Protein AF-A0A432EI14-F1 (afdb_monomer)

Radius of gyration: 18.07 Å; Cα contacts (8 Å, |Δi|>4): 41; chains: 1; bounding box: 41×24×43 Å

Sequence (92 aa):
SPGQLVDWEPDFRDERLQTLYPRFRARNWPELLDEDERQRWRSFCEARLRDGEFGCDFTLADFQAELESVLQRSLTGEQVALMKQLTQWVSA

Structure (mmCIF, N/CA/C/O backbone):
data_AF-A0A432EI14-F1
#
_entry.id   AF-A0A432EI14-F1
#
loop_
_atom_site.group_PDB
_atom_site.id
_atom_site.type_symbol
_atom_site.label_atom_id
_atom_site.label_alt_id
_atom_site.label_comp_id
_atom_site.label_asym_id
_atom_site.label_entity_id
_atom_site.label_seq_id
_atom_site.pdbx_PDB_ins_code
_atom_site.Cartn_x
_atom_site.Cartn_y
_atom_site.Cartn_z
_atom_site.occupancy
_atom_site.B_iso_or_equiv
_atom_site.auth_seq_id
_atom_site.auth_comp_id
_atom_site.auth_asym_id
_atom_site.auth_atom_id
_atom_site.pdbx_PDB_model_num
ATOM 1 N N . SER A 1 1 ? 23.211 7.397 -4.665 1.00 79.25 1 SER A N 1
ATOM 2 C CA . SER A 1 1 ? 22.108 8.200 -4.097 1.00 79.25 1 SER A CA 1
ATOM 3 C C . SER A 1 1 ? 20.811 7.827 -4.805 1.00 79.25 1 SER A C 1
ATOM 5 O O . SER A 1 1 ? 20.898 7.240 -5.879 1.00 79.25 1 SER A O 1
ATOM 7 N N . PRO A 1 2 ? 19.627 8.146 -4.250 1.00 81.50 2 PRO A N 1
ATOM 8 C CA . PRO A 1 2 ? 18.347 7.838 -4.896 1.00 81.50 2 PRO A CA 1
ATOM 9 C C . PRO A 1 2 ? 18.242 8.373 -6.328 1.00 81.50 2 PRO A C 1
ATOM 11 O O . PRO A 1 2 ? 17.797 7.654 -7.211 1.00 81.50 2 PRO A O 1
ATOM 14 N N . GLY A 1 3 ? 18.766 9.576 -6.590 1.00 82.12 3 GLY A N 1
ATOM 15 C CA . GLY A 1 3 ? 18.769 10.165 -7.935 1.00 82.12 3 GLY A CA 1
ATOM 16 C C . GLY A 1 3 ? 19.528 9.353 -8.992 1.00 82.12 3 GLY A C 1
ATOM 17 O O . GLY A 1 3 ? 19.161 9.399 -10.155 1.00 82.12 3 GLY A O 1
ATOM 18 N N . GLN A 1 4 ? 20.523 8.541 -8.610 1.00 85.62 4 GLN A N 1
ATOM 19 C CA . GLN A 1 4 ? 21.223 7.662 -9.560 1.00 85.62 4 GLN A CA 1
ATOM 20 C C . GLN A 1 4 ? 20.361 6.480 -10.025 1.00 85.62 4 GLN A C 1
ATOM 22 O O . GLN A 1 4 ? 20.732 5.812 -10.979 1.00 85.62 4 GLN A O 1
ATOM 27 N N . LEU A 1 5 ? 19.239 6.199 -9.352 1.00 84.50 5 LEU A N 1
ATOM 28 C CA . LEU A 1 5 ? 18.319 5.122 -9.722 1.00 84.50 5 LEU A CA 1
ATOM 29 C C . LEU A 1 5 ? 17.399 5.501 -10.888 1.00 84.50 5 LEU A C 1
ATOM 31 O O . LEU A 1 5 ? 16.736 4.620 -11.417 1.00 84.50 5 LEU A O 1
ATOM 35 N N . VAL A 1 6 ? 17.323 6.784 -11.253 1.00 82.19 6 VAL A N 1
ATOM 36 C CA . VAL A 1 6 ? 16.506 7.241 -12.389 1.00 82.19 6 VAL A CA 1
ATOM 37 C C . VAL A 1 6 ? 17.124 6.766 -13.703 1.00 82.19 6 VAL A C 1
ATOM 39 O O . VAL A 1 6 ? 16.435 6.170 -14.518 1.00 82.19 6 VAL A O 1
ATOM 42 N N . ASP A 1 7 ? 18.437 6.948 -13.854 1.00 83.06 7 ASP A N 1
ATOM 43 C CA . ASP A 1 7 ? 19.170 6.625 -15.086 1.00 83.06 7 ASP A CA 1
ATOM 44 C C . ASP A 1 7 ? 19.802 5.222 -15.062 1.00 83.06 7 ASP A C 1
ATOM 46 O O . ASP A 1 7 ? 20.564 4.849 -15.956 1.00 83.06 7 ASP A O 1
ATOM 50 N N . TRP A 1 8 ? 19.562 4.448 -14.000 1.00 87.50 8 TRP A N 1
ATOM 51 C CA . TRP A 1 8 ? 20.153 3.125 -13.850 1.00 87.50 8 TRP A CA 1
ATOM 52 C C . TRP A 1 8 ? 19.233 2.050 -14.420 1.00 87.50 8 TRP A C 1
ATOM 54 O O . TRP A 1 8 ? 18.197 1.727 -13.841 1.00 87.50 8 TRP A O 1
ATOM 64 N N . GLU A 1 9 ? 19.668 1.447 -15.525 1.00 85.06 9 GLU A N 1
ATOM 65 C CA . GLU A 1 9 ? 18.993 0.333 -16.194 1.00 85.06 9 GLU A CA 1
ATOM 66 C C . GLU A 1 9 ? 19.758 -0.980 -15.942 1.00 85.06 9 GLU A C 1
ATOM 68 O O . GLU A 1 9 ? 20.664 -1.343 -16.698 1.00 85.06 9 GLU A O 1
ATOM 73 N N . PRO A 1 10 ? 19.473 -1.692 -14.837 1.00 86.88 10 PRO A N 1
ATOM 74 C CA . PRO A 1 10 ? 20.161 -2.935 -14.517 1.00 86.88 10 PRO A CA 1
ATOM 75 C C . PRO A 1 10 ? 19.743 -4.094 -15.429 1.00 86.88 10 PRO A C 1
ATOM 77 O O . PRO A 1 10 ? 18.569 -4.455 -15.498 1.00 86.88 10 PRO A O 1
ATOM 80 N N . ASP A 1 11 ? 20.731 -4.772 -16.016 1.00 92.12 11 ASP A N 1
ATOM 81 C CA . ASP A 1 11 ? 20.543 -6.058 -16.697 1.00 92.12 11 ASP A CA 1
ATOM 82 C C . ASP A 1 11 ? 20.549 -7.214 -15.679 1.00 92.12 11 ASP A C 1
ATOM 84 O O . ASP A 1 11 ? 21.548 -7.910 -15.453 1.00 92.12 11 ASP A O 1
ATOM 88 N N . PHE A 1 12 ? 19.439 -7.357 -14.951 1.00 93.81 12 PHE A N 1
ATOM 89 C CA . PHE A 1 12 ? 19.296 -8.427 -13.969 1.00 93.81 12 PHE A CA 1
ATOM 90 C C . PHE A 1 12 ? 19.191 -9.793 -14.652 1.00 93.81 12 PHE A C 1
ATOM 92 O O . PHE A 1 12 ? 18.237 -10.064 -15.378 1.00 93.81 12 PHE A O 1
ATOM 99 N N . ARG A 1 13 ? 20.110 -10.702 -14.296 1.00 94.56 13 ARG A N 1
ATOM 100 C CA . ARG A 1 13 ? 20.046 -12.122 -14.691 1.00 94.56 13 ARG A CA 1
ATOM 101 C C . ARG A 1 13 ? 18.847 -12.867 -14.095 1.00 94.56 13 ARG A C 1
ATOM 103 O O . ARG A 1 13 ? 18.407 -13.855 -14.665 1.00 94.56 13 ARG A O 1
ATOM 110 N N . ASP A 1 14 ? 18.372 -12.444 -12.923 1.00 95.88 14 ASP A N 1
ATOM 111 C CA . ASP A 1 14 ? 17.175 -12.997 -12.285 1.00 95.88 14 ASP A CA 1
ATOM 112 C C . ASP A 1 14 ? 15.958 -12.163 -12.694 1.00 95.88 14 ASP A C 1
ATOM 114 O O . ASP A 1 14 ? 15.818 -11.007 -12.285 1.00 95.88 14 ASP A O 1
ATOM 118 N N . GLU A 1 15 ? 15.069 -12.761 -13.482 1.00 92.38 15 GLU A N 1
ATOM 119 C CA . GLU A 1 15 ? 13.878 -12.110 -14.042 1.00 92.38 15 GLU A CA 1
ATOM 120 C C . GLU A 1 15 ? 12.960 -11.514 -12.963 1.00 92.38 15 GLU A C 1
ATOM 122 O O . GLU A 1 15 ? 12.292 -10.501 -13.183 1.00 92.38 15 GLU A O 1
ATOM 127 N N . ARG A 1 16 ? 12.966 -12.070 -11.743 1.00 93.56 16 ARG A N 1
ATOM 128 C CA . ARG A 1 16 ? 12.154 -11.539 -10.637 1.00 93.56 16 ARG A CA 1
ATOM 129 C C . ARG A 1 16 ? 12.571 -10.118 -10.274 1.00 93.56 16 ARG A C 1
ATOM 131 O O . ARG A 1 16 ? 11.724 -9.307 -9.899 1.00 93.56 16 ARG A O 1
ATOM 138 N N . LEU A 1 17 ? 13.860 -9.800 -10.392 1.00 94.31 17 LEU A N 1
ATOM 139 C CA . LEU A 1 17 ? 14.388 -8.479 -10.056 1.00 94.31 17 LEU A CA 1
ATOM 140 C C . LEU A 1 17 ? 13.940 -7.407 -11.054 1.00 94.31 17 LEU A C 1
ATOM 142 O O . LEU A 1 17 ? 13.720 -6.273 -10.637 1.00 94.31 17 LEU A O 1
ATOM 146 N N . GLN A 1 18 ? 13.690 -7.770 -12.315 1.00 91.12 18 GLN A N 1
ATOM 147 C CA . GLN A 1 18 ? 13.114 -6.858 -13.313 1.00 91.12 18 GLN A CA 1
ATOM 148 C C . GLN A 1 18 ? 11.709 -6.393 -12.898 1.00 91.12 18 GLN A C 1
ATOM 150 O O . GLN A 1 18 ? 11.341 -5.240 -13.098 1.00 91.12 18 GLN A O 1
ATOM 155 N N . THR A 1 19 ? 10.942 -7.264 -12.232 1.00 91.06 19 THR A N 1
ATOM 156 C CA . THR A 1 19 ? 9.622 -6.917 -11.679 1.00 91.06 19 THR A CA 1
ATOM 157 C C . THR A 1 19 ? 9.714 -6.218 -10.317 1.00 91.06 19 THR A C 1
ATOM 159 O O . THR A 1 19 ? 8.912 -5.335 -10.005 1.00 91.06 19 THR A O 1
ATOM 162 N N . LEU A 1 20 ? 10.661 -6.615 -9.461 1.00 93.75 20 LEU A N 1
ATOM 163 C CA . LEU A 1 20 ? 10.784 -6.077 -8.102 1.00 93.75 20 LEU A CA 1
ATOM 164 C C . LEU A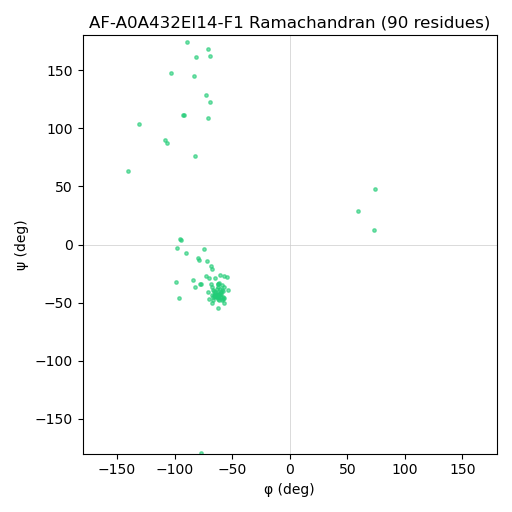 1 20 ? 11.411 -4.684 -8.059 1.00 93.75 20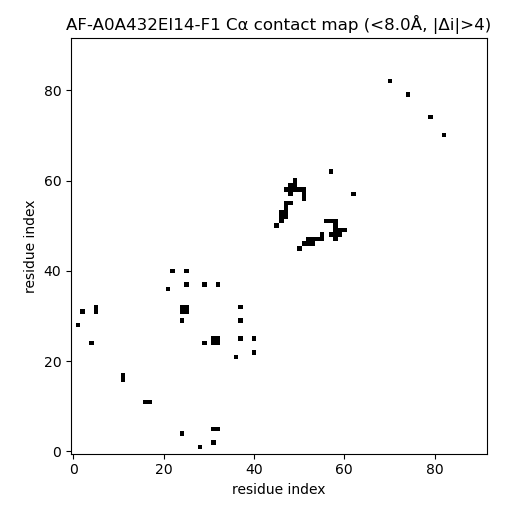 LEU A C 1
ATOM 166 O O . LEU A 1 20 ? 11.023 -3.884 -7.209 1.00 93.75 20 LEU A O 1
ATOM 170 N N . TYR A 1 21 ? 12.345 -4.374 -8.956 1.00 94.31 21 TYR A N 1
ATOM 171 C CA . TYR A 1 21 ? 13.068 -3.106 -8.941 1.00 94.31 21 TYR A CA 1
ATOM 172 C C . TYR A 1 21 ? 12.165 -1.872 -9.145 1.00 94.31 21 TYR A C 1
ATOM 174 O O . TYR A 1 21 ? 12.230 -0.964 -8.310 1.00 94.31 21 TYR A O 1
ATOM 182 N N . PRO A 1 22 ? 11.238 -1.844 -10.125 1.00 93.06 22 PRO A N 1
ATOM 183 C CA . PRO A 1 22 ? 10.285 -0.740 -10.254 1.00 93.06 22 PRO A CA 1
ATOM 184 C C . PRO A 1 22 ? 9.417 -0.570 -9.001 1.00 93.06 22 PRO A C 1
ATOM 186 O O . PRO A 1 22 ? 9.187 0.543 -8.536 1.00 93.06 22 PRO A O 1
ATOM 189 N N . ARG A 1 23 ? 8.989 -1.683 -8.385 1.00 95.12 23 ARG A N 1
ATOM 190 C CA . ARG A 1 23 ? 8.190 -1.670 -7.145 1.00 95.12 23 ARG A CA 1
ATOM 191 C C . ARG A 1 23 ? 8.994 -1.169 -5.946 1.00 95.12 23 ARG A C 1
ATOM 193 O O . ARG A 1 23 ? 8.435 -0.555 -5.041 1.00 95.12 23 ARG A O 1
ATOM 200 N N . PHE A 1 24 ? 10.289 -1.467 -5.907 1.00 94.62 24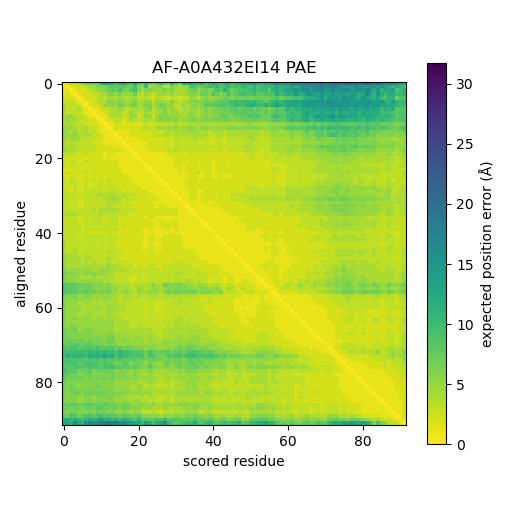 PHE A N 1
ATOM 201 C CA . PHE A 1 24 ? 11.202 -0.966 -4.888 1.00 94.62 24 PHE A CA 1
ATOM 202 C C . PHE A 1 24 ? 11.374 0.550 -5.018 1.00 94.62 24 PHE A C 1
ATOM 204 O O . PHE A 1 24 ? 11.193 1.252 -4.024 1.00 94.62 24 PHE A O 1
ATOM 211 N N . ARG A 1 25 ? 11.618 1.063 -6.231 1.00 95.12 25 ARG A N 1
ATOM 212 C CA . ARG A 1 25 ? 11.668 2.511 -6.492 1.00 95.12 25 ARG A CA 1
ATOM 213 C C . ARG A 1 25 ? 10.366 3.197 -6.087 1.00 95.12 25 ARG A C 1
ATOM 215 O O . ARG A 1 25 ? 10.403 4.122 -5.286 1.00 95.12 25 ARG A O 1
ATOM 222 N N . ALA A 1 26 ? 9.226 2.677 -6.539 1.00 96.06 26 ALA A N 1
ATOM 223 C CA . ALA A 1 26 ? 7.912 3.255 -6.267 1.00 96.06 26 ALA A CA 1
ATOM 224 C C . ALA A 1 26 ? 7.560 3.365 -4.777 1.00 96.06 26 ALA A C 1
ATOM 226 O O . ALA A 1 26 ? 6.913 4.324 -4.365 1.00 96.06 26 ALA A O 1
ATOM 227 N N . ARG A 1 27 ? 7.993 2.397 -3.959 1.00 95.62 27 ARG A N 1
ATOM 228 C CA . ARG A 1 27 ? 7.751 2.415 -2.508 1.00 95.62 27 ARG A CA 1
ATOM 229 C C . ARG A 1 27 ? 8.672 3.355 -1.741 1.00 95.62 27 ARG A C 1
ATOM 231 O O . ARG A 1 27 ? 8.252 3.879 -0.717 1.00 95.62 27 ARG A O 1
ATOM 238 N N . ASN A 1 28 ? 9.922 3.502 -2.178 1.00 95.19 28 ASN A N 1
ATOM 239 C CA . ASN A 1 28 ? 10.947 4.207 -1.404 1.00 95.19 28 ASN A CA 1
ATOM 240 C C . ASN A 1 28 ? 11.158 5.652 -1.867 1.00 95.19 28 ASN A C 1
ATOM 242 O O . ASN A 1 28 ? 11.466 6.498 -1.034 1.00 95.19 28 ASN A O 1
ATOM 246 N N . TRP A 1 29 ? 10.988 5.924 -3.164 1.00 95.50 29 TRP A N 1
ATOM 247 C CA . TRP A 1 29 ? 11.210 7.237 -3.779 1.00 95.50 29 TRP A CA 1
ATOM 248 C C . TRP A 1 29 ? 10.135 7.544 -4.833 1.00 95.50 29 TRP A C 1
ATOM 250 O O . TRP A 1 29 ? 10.449 7.636 -6.025 1.00 95.50 29 TRP A O 1
ATOM 260 N N . PRO A 1 30 ? 8.852 7.656 -4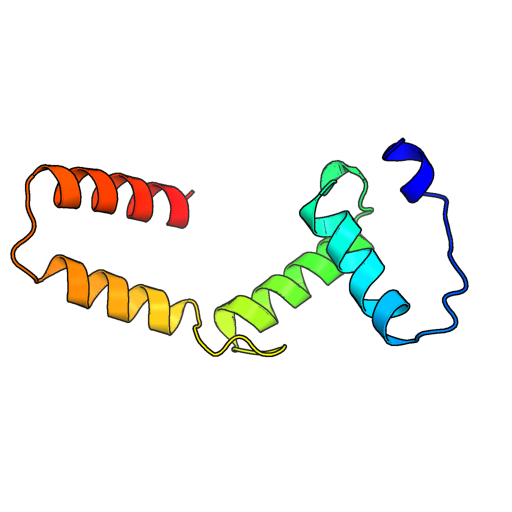.432 1.00 94.69 30 PRO A N 1
ATOM 261 C CA . PRO A 1 30 ? 7.741 7.941 -5.341 1.00 94.69 30 PRO A CA 1
ATOM 262 C C . PRO A 1 30 ? 7.933 9.214 -6.185 1.00 94.69 30 PRO A C 1
ATOM 264 O O . PRO A 1 30 ? 7.424 9.310 -7.300 1.00 94.69 30 PRO A O 1
ATOM 267 N N . GLU A 1 31 ? 8.687 10.181 -5.665 1.00 93.94 31 GLU A N 1
ATOM 268 C CA . GLU A 1 31 ? 9.040 11.445 -6.309 1.00 93.94 31 GLU A CA 1
ATOM 269 C C . GLU A 1 31 ? 9.976 11.296 -7.515 1.00 93.94 31 GLU A C 1
ATOM 271 O O . GLU A 1 31 ? 10.062 12.208 -8.333 1.00 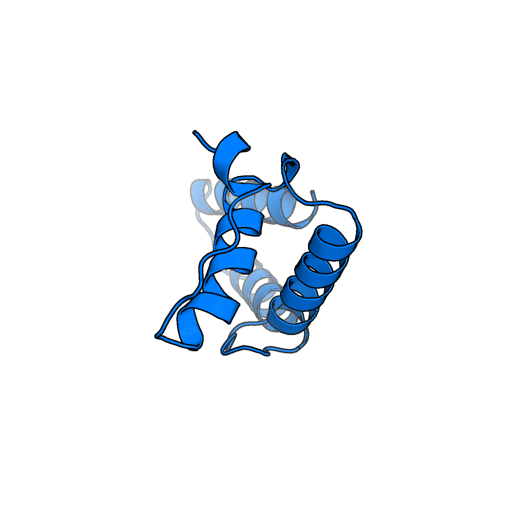93.94 31 GLU A O 1
ATOM 276 N N . LEU A 1 32 ? 10.665 10.158 -7.635 1.00 92.81 32 LEU A N 1
ATOM 277 C CA . LEU A 1 32 ? 11.602 9.867 -8.723 1.00 92.81 32 LEU A CA 1
ATOM 278 C C . LEU A 1 32 ? 10.971 9.071 -9.870 1.00 92.81 32 LEU A C 1
ATOM 280 O O . LEU A 1 32 ? 11.692 8.632 -10.766 1.00 92.81 32 LEU A O 1
ATOM 284 N N . LEU A 1 33 ? 9.663 8.814 -9.817 1.00 94.12 33 LEU A N 1
ATOM 285 C CA . LEU A 1 33 ? 8.952 8.148 -10.902 1.00 94.12 33 LEU A CA 1
ATOM 286 C C . LEU A 1 33 ? 8.578 9.174 -11.968 1.00 94.12 33 LEU A C 1
ATOM 288 O O . LEU A 1 33 ? 8.218 10.304 -11.637 1.00 94.12 33 LEU A O 1
ATOM 292 N N . ASP A 1 34 ? 8.603 8.785 -13.235 1.00 94.62 34 ASP A N 1
ATOM 293 C CA . ASP A 1 34 ? 7.910 9.537 -14.283 1.00 94.62 34 ASP A CA 1
ATOM 294 C C . ASP A 1 34 ? 6.385 9.276 -14.252 1.00 94.62 34 ASP A C 1
ATOM 296 O O . ASP A 1 34 ? 5.868 8.576 -13.374 1.00 94.62 34 ASP A O 1
ATOM 300 N N . GLU A 1 35 ? 5.621 9.886 -15.165 1.00 96.06 35 GLU A N 1
ATOM 301 C CA . GLU A 1 35 ? 4.158 9.722 -15.170 1.00 96.06 35 GLU A CA 1
ATOM 302 C C . GLU A 1 35 ? 3.716 8.301 -15.534 1.00 96.06 35 GLU A C 1
ATOM 304 O O . GLU A 1 35 ? 2.779 7.777 -14.929 1.00 96.06 35 GLU A O 1
ATOM 309 N N . ASP A 1 36 ? 4.418 7.645 -16.454 1.00 95.75 36 ASP A N 1
ATOM 310 C CA . ASP A 1 36 ? 4.079 6.294 -16.884 1.00 95.75 36 ASP A CA 1
ATOM 311 C C . ASP A 1 36 ? 4.395 5.279 -15.780 1.00 95.75 36 ASP A C 1
ATOM 313 O O . ASP A 1 36 ? 3.613 4.365 -15.505 1.00 95.75 36 ASP A O 1
ATOM 317 N N . GLU A 1 37 ? 5.529 5.445 -15.099 1.00 95.25 37 GLU A N 1
ATOM 318 C CA . GLU A 1 37 ? 5.909 4.672 -13.924 1.00 95.25 37 GLU A CA 1
ATOM 319 C C . GLU A 1 37 ? 4.892 4.869 -12.797 1.00 95.25 37 GLU A C 1
ATOM 321 O O . GLU A 1 37 ? 4.450 3.881 -12.200 1.00 95.25 37 GLU A O 1
ATOM 326 N N . ARG A 1 38 ? 4.465 6.115 -12.533 1.00 96.62 38 ARG A N 1
ATOM 327 C CA . ARG A 1 38 ? 3.407 6.405 -11.553 1.00 96.62 38 ARG A CA 1
ATOM 328 C C . ARG A 1 38 ? 2.104 5.708 -11.917 1.00 96.62 38 ARG A C 1
ATOM 330 O O . ARG A 1 38 ? 1.486 5.100 -11.043 1.00 96.62 38 ARG A O 1
ATOM 337 N N . GLN A 1 39 ? 1.688 5.756 -13.180 1.00 97.56 39 GLN A N 1
ATOM 338 C CA . GLN A 1 39 ? 0.445 5.129 -13.620 1.00 97.56 39 GLN A CA 1
ATOM 339 C C . GLN A 1 39 ? 0.505 3.600 -13.510 1.00 97.56 39 GLN A C 1
ATOM 341 O O . GLN A 1 39 ? -0.433 2.976 -13.001 1.00 97.56 39 GLN A O 1
ATOM 346 N N . ARG A 1 40 ? 1.625 2.985 -13.913 1.00 96.50 40 ARG A N 1
ATOM 347 C CA . ARG A 1 40 ? 1.866 1.543 -13.728 1.00 96.50 40 ARG A CA 1
ATOM 348 C C . ARG A 1 40 ? 1.836 1.158 -12.251 1.00 96.50 40 ARG A C 1
ATOM 350 O O . ARG A 1 40 ? 1.230 0.150 -11.894 1.00 96.50 40 ARG A O 1
ATOM 357 N N . TRP A 1 41 ? 2.449 1.967 -11.387 1.00 97.25 41 TRP A N 1
ATOM 358 C CA . TRP A 1 41 ? 2.449 1.732 -9.946 1.00 97.25 41 TRP A CA 1
ATOM 359 C C . TRP A 1 41 ? 1.051 1.836 -9.332 1.00 97.25 41 TRP A C 1
ATOM 361 O O . TRP A 1 41 ? 0.660 0.941 -8.586 1.00 97.25 41 TRP A O 1
ATOM 371 N N . ARG A 1 42 ? 0.269 2.868 -9.683 1.00 97.19 42 ARG A N 1
ATOM 372 C CA . ARG A 1 42 ? -1.131 3.005 -9.239 1.00 97.19 42 ARG A CA 1
ATOM 373 C C . ARG A 1 42 ? -1.967 1.797 -9.652 1.00 97.19 42 ARG A C 1
ATOM 375 O O . ARG A 1 42 ? -2.629 1.215 -8.803 1.00 97.19 42 ARG A O 1
ATOM 382 N N . SER A 1 43 ? -1.849 1.376 -10.910 1.00 97.62 43 SER A N 1
ATOM 383 C CA . SER A 1 43 ? -2.575 0.212 -11.440 1.00 97.62 43 SER A CA 1
ATOM 384 C C . SER A 1 43 ? -2.201 -1.073 -10.686 1.00 97.62 43 SER A C 1
ATOM 386 O O . SER A 1 43 ? -3.071 -1.851 -10.309 1.00 97.62 43 SER A O 1
ATOM 388 N N . PHE A 1 44 ? -0.910 -1.274 -10.387 1.00 97.12 44 PHE A N 1
ATOM 389 C CA . PHE A 1 44 ? -0.455 -2.391 -9.551 1.00 97.12 44 PHE A CA 1
ATOM 390 C C . PHE A 1 44 ? -1.026 -2.327 -8.126 1.00 97.12 44 PHE A C 1
ATOM 392 O O . PHE A 1 44 ? -1.445 -3.351 -7.588 1.00 97.12 44 PHE A O 1
ATOM 399 N N . CYS A 1 45 ? -1.027 -1.147 -7.499 1.00 96.50 45 CYS A N 1
ATOM 400 C CA . CYS A 1 45 ? -1.593 -0.958 -6.165 1.00 96.50 45 CYS A CA 1
ATOM 401 C C . CYS A 1 45 ? -3.096 -1.244 -6.140 1.00 96.50 45 CYS A C 1
ATOM 403 O O . CYS A 1 45 ? -3.555 -1.902 -5.212 1.00 96.50 45 CYS A O 1
ATOM 405 N N . GLU A 1 46 ? -3.843 -0.789 -7.146 1.00 96.44 46 GLU A N 1
ATOM 406 C CA . GLU A 1 46 ? -5.278 -1.051 -7.276 1.00 96.44 46 GLU A CA 1
ATOM 407 C C . GLU A 1 46 ? -5.559 -2.545 -7.420 1.00 96.44 46 GLU A C 1
ATOM 409 O O . GLU A 1 46 ? -6.262 -3.093 -6.575 1.00 96.44 46 GLU A O 1
ATOM 414 N N . ALA A 1 47 ? -4.931 -3.217 -8.388 1.00 97.38 47 ALA A N 1
ATOM 415 C CA . ALA A 1 47 ? -5.100 -4.655 -8.597 1.00 97.38 47 ALA A CA 1
ATOM 416 C C . ALA A 1 47 ? -4.732 -5.470 -7.345 1.00 97.38 47 ALA A C 1
ATOM 418 O O . ALA A 1 47 ? -5.423 -6.411 -6.957 1.00 97.38 47 ALA A O 1
ATOM 419 N N . ARG A 1 48 ? -3.662 -5.075 -6.643 1.00 96.56 48 ARG A N 1
ATOM 420 C CA . ARG A 1 48 ? -3.258 -5.737 -5.400 1.00 96.56 48 ARG A CA 1
ATOM 421 C C . ARG A 1 48 ? -4.269 -5.516 -4.272 1.00 96.56 48 ARG A C 1
ATOM 423 O O . ARG A 1 48 ? -4.637 -6.466 -3.597 1.00 96.56 48 ARG A O 1
ATOM 430 N N . LEU A 1 49 ? -4.660 -4.269 -4.013 1.00 95.50 49 LEU A N 1
ATOM 431 C CA . LEU A 1 49 ? -5.441 -3.914 -2.823 1.00 95.50 49 LEU A CA 1
ATOM 432 C C . LEU A 1 49 ? -6.944 -4.138 -3.002 1.00 95.50 49 LEU A C 1
ATOM 434 O O . LEU A 1 49 ? -7.625 -4.413 -2.020 1.00 95.50 49 LEU A O 1
ATOM 438 N N . ARG A 1 50 ? -7.480 -3.999 -4.216 1.00 95.31 50 ARG A N 1
ATOM 439 C CA . ARG A 1 50 ? -8.914 -4.165 -4.500 1.00 95.31 50 ARG A CA 1
ATOM 440 C C . ARG A 1 50 ? -9.239 -5.561 -5.000 1.00 95.31 50 ARG A C 1
ATOM 442 O O . ARG A 1 50 ? -10.176 -6.163 -4.492 1.00 95.31 50 ARG A O 1
ATOM 449 N N . ASP A 1 51 ? -8.441 -6.068 -5.932 1.00 96.44 51 ASP A N 1
ATOM 450 C CA . ASP A 1 51 ? -8.763 -7.304 -6.653 1.00 96.44 51 ASP A CA 1
ATOM 451 C C . ASP A 1 51 ? -8.055 -8.538 -6.063 1.00 96.44 51 ASP A C 1
ATOM 453 O O . ASP A 1 51 ? -8.271 -9.661 -6.512 1.00 96.44 51 ASP A O 1
ATOM 457 N N . GLY A 1 52 ? -7.214 -8.347 -5.038 1.00 96.31 52 GLY A N 1
ATOM 458 C CA . GLY A 1 52 ? -6.486 -9.429 -4.365 1.00 96.31 52 GLY A CA 1
ATOM 459 C C . GLY A 1 52 ? -5.335 -10.013 -5.191 1.00 96.31 52 GLY A C 1
ATOM 460 O O . GLY A 1 52 ? -4.769 -11.058 -4.857 1.00 96.31 52 GLY A O 1
ATOM 461 N N . GLU A 1 53 ? -4.949 -9.349 -6.281 1.00 96.88 53 GLU A N 1
ATOM 462 C CA . GLU A 1 53 ? -3.904 -9.848 -7.164 1.00 96.88 53 GLU A CA 1
ATOM 463 C C . GLU A 1 53 ? -2.507 -9.780 -6.528 1.00 96.88 53 GLU A C 1
ATOM 465 O O . GLU A 1 53 ? -2.246 -9.140 -5.504 1.00 96.88 53 GLU A O 1
ATOM 470 N N . PHE A 1 54 ? -1.549 -10.440 -7.181 1.00 93.44 54 PHE A N 1
ATOM 471 C CA . PHE A 1 54 ? -0.145 -10.470 -6.767 1.00 93.44 54 PHE A CA 1
ATOM 472 C C . PHE A 1 54 ? 0.070 -11.043 -5.352 1.00 93.44 54 PHE A C 1
ATOM 474 O O . PHE A 1 54 ? 1.039 -10.677 -4.679 1.00 93.44 54 PHE A O 1
ATOM 481 N N . GLY A 1 55 ? -0.808 -11.945 -4.904 1.00 91.94 55 GLY A N 1
ATOM 482 C CA . GLY A 1 55 ? -0.740 -12.580 -3.584 1.00 91.94 55 GLY A CA 1
ATOM 483 C C . GLY A 1 55 ? -1.147 -11.630 -2.461 1.00 91.94 55 GLY A C 1
ATOM 484 O O . GLY A 1 55 ? -0.391 -11.450 -1.503 1.00 91.94 55 GLY A O 1
ATOM 485 N N . CYS A 1 56 ? -2.272 -10.933 -2.629 1.00 94.50 56 CYS A N 1
ATOM 486 C CA . CYS A 1 56 ? -2.896 -10.151 -1.571 1.00 94.50 56 CYS A CA 1
ATOM 487 C C . CYS A 1 56 ? -4.176 -10.857 -1.127 1.00 94.50 56 CYS A C 1
ATOM 489 O O . CYS A 1 56 ? -5.250 -10.585 -1.644 1.00 94.50 56 CYS A O 1
ATOM 491 N N . ASP A 1 57 ? -4.051 -11.748 -0.145 1.00 94.25 57 ASP A N 1
ATOM 492 C CA . ASP A 1 57 ? -5.187 -12.532 0.364 1.00 94.25 57 ASP A CA 1
ATOM 493 C C . ASP A 1 57 ? -6.147 -11.702 1.240 1.00 94.25 57 ASP A C 1
ATOM 495 O O . ASP A 1 57 ? -7.160 -12.211 1.705 1.00 94.25 57 ASP A O 1
ATOM 499 N N . PHE A 1 58 ? -5.806 -10.437 1.499 1.00 95.94 58 PHE A N 1
ATOM 500 C CA . PHE A 1 58 ? -6.579 -9.509 2.316 1.00 95.94 58 PHE A CA 1
ATOM 501 C C . PHE A 1 58 ? -6.751 -8.187 1.564 1.00 95.94 58 PHE A C 1
ATOM 503 O O . PHE A 1 58 ? -5.806 -7.404 1.426 1.00 95.94 58 PHE A O 1
ATOM 510 N N . THR A 1 59 ? -7.944 -7.980 1.022 1.00 96.31 59 THR A N 1
ATOM 511 C CA . THR A 1 59 ? -8.303 -6.837 0.178 1.00 96.31 59 THR A CA 1
ATOM 512 C C . THR A 1 59 ? -8.821 -5.656 1.000 1.00 96.31 59 THR A C 1
ATOM 514 O O . THR A 1 59 ? -9.036 -5.742 2.209 1.00 96.31 59 THR A O 1
ATOM 517 N N . LEU A 1 60 ? -9.072 -4.525 0.339 1.00 93.56 60 LEU A N 1
ATOM 518 C CA . LEU A 1 60 ? -9.751 -3.379 0.942 1.00 93.56 60 LEU A CA 1
ATOM 519 C C . LEU A 1 60 ? -11.174 -3.719 1.395 1.00 93.56 60 LEU A C 1
ATOM 521 O O . LEU A 1 60 ? -11.619 -3.172 2.401 1.00 93.56 60 LEU A O 1
ATOM 525 N N . ALA A 1 61 ? -11.871 -4.614 0.691 1.00 94.62 61 ALA A N 1
ATOM 526 C CA . ALA A 1 61 ? -13.192 -5.070 1.109 1.00 94.62 61 ALA A CA 1
ATOM 527 C C . ALA A 1 61 ? -13.102 -5.894 2.405 1.00 94.62 61 ALA A C 1
ATOM 529 O O . ALA A 1 61 ? -13.866 -5.646 3.338 1.00 94.62 61 ALA A O 1
ATOM 530 N N . ASP A 1 62 ? -12.118 -6.796 2.500 1.00 96.50 62 ASP A N 1
ATOM 531 C CA . ASP A 1 62 ? -11.867 -7.577 3.719 1.00 96.50 62 ASP A CA 1
ATOM 532 C C . ASP A 1 62 ? -11.483 -6.663 4.886 1.00 96.50 62 ASP A C 1
ATOM 534 O O . ASP A 1 62 ? -12.021 -6.782 5.986 1.00 96.50 62 ASP A O 1
ATOM 538 N N . PHE A 1 63 ? -10.612 -5.682 4.633 1.00 94.69 63 PHE A N 1
ATOM 539 C CA . PHE A 1 63 ? -10.240 -4.679 5.624 1.00 94.69 63 PHE A CA 1
ATOM 540 C C . PHE A 1 63 ? -11.453 -3.903 6.147 1.00 94.69 63 PHE A C 1
ATOM 542 O O . PHE A 1 63 ? -11.572 -3.710 7.354 1.00 94.69 63 PHE A O 1
ATOM 549 N N . GLN A 1 64 ? -12.354 -3.459 5.265 1.00 92.94 64 GLN A N 1
ATOM 550 C CA . GLN A 1 64 ? -13.565 -2.733 5.662 1.00 92.94 64 GLN A CA 1
ATOM 551 C C . GLN A 1 64 ? -14.493 -3.601 6.518 1.00 92.94 64 GLN A C 1
ATOM 553 O O . GLN A 1 64 ? -14.944 -3.149 7.570 1.00 92.94 64 GLN A O 1
ATOM 558 N N . ALA A 1 65 ? -14.720 -4.854 6.120 1.00 95.38 65 ALA A N 1
ATOM 559 C CA . ALA A 1 65 ? -15.540 -5.790 6.885 1.00 95.38 65 ALA A CA 1
ATOM 560 C C . ALA A 1 65 ? -14.945 -6.078 8.277 1.00 95.38 65 ALA A C 1
ATOM 562 O O . ALA A 1 65 ? -15.657 -6.049 9.285 1.00 95.38 65 ALA A O 1
ATOM 563 N N . GLU A 1 66 ? -13.630 -6.295 8.359 1.00 95.81 66 GLU A N 1
ATOM 564 C CA . GLU A 1 66 ? -12.936 -6.505 9.634 1.00 95.81 66 GLU A CA 1
ATOM 565 C C . GLU A 1 66 ? -12.945 -5.251 10.511 1.00 95.81 66 GLU A C 1
ATOM 567 O O . GLU A 1 66 ? -13.141 -5.337 11.726 1.00 95.81 66 GLU A O 1
ATOM 572 N N . LEU A 1 67 ? -12.788 -4.069 9.912 1.00 93.50 67 LEU A N 1
ATOM 573 C CA . LEU A 1 67 ? -12.866 -2.801 10.628 1.00 93.50 67 LEU A CA 1
ATOM 574 C C . LEU A 1 67 ? -14.233 -2.638 11.307 1.00 93.50 67 LEU A C 1
ATOM 576 O O . LEU A 1 67 ? -14.296 -2.326 12.498 1.00 93.50 67 LEU A O 1
ATOM 580 N N . GLU A 1 68 ? -15.321 -2.890 10.579 1.00 92.38 68 GLU A N 1
ATOM 581 C CA . GLU A 1 68 ? -16.683 -2.844 11.120 1.00 92.38 68 GLU A CA 1
ATOM 582 C C . GLU A 1 68 ? -16.896 -3.876 12.233 1.00 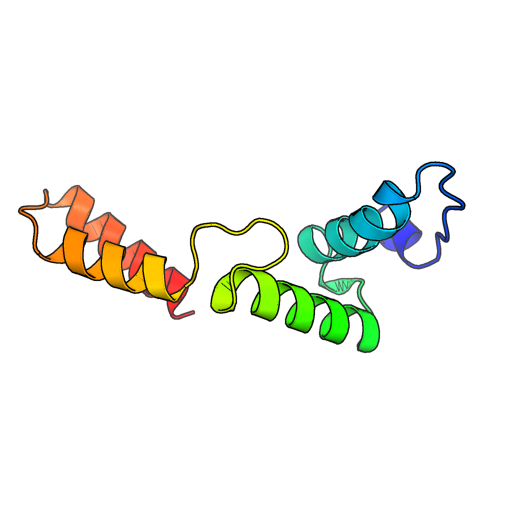92.38 68 GLU A C 1
ATOM 584 O O . GLU A 1 68 ? -17.418 -3.537 13.298 1.00 92.38 68 GLU A O 1
ATOM 589 N N . SER A 1 69 ? -16.436 -5.112 12.022 1.00 95.81 69 SER A N 1
ATOM 590 C CA . SER A 1 69 ? -16.491 -6.192 13.014 1.00 95.81 69 SER A CA 1
ATOM 591 C C . SER A 1 69 ? -15.783 -5.807 14.317 1.00 95.81 69 SER A C 1
ATOM 593 O O . SER A 1 69 ? -16.332 -5.963 15.412 1.00 95.81 69 SER A O 1
ATOM 595 N N . VAL A 1 70 ? -14.582 -5.225 14.227 1.00 95.19 70 VAL A N 1
ATOM 596 C CA . VAL A 1 70 ? -13.814 -4.783 15.399 1.00 95.19 70 VAL A CA 1
ATOM 597 C C . VAL A 1 70 ? -14.516 -3.646 16.138 1.00 95.19 70 VAL A C 1
ATOM 599 O O . VAL A 1 70 ? -14.550 -3.657 17.370 1.00 95.19 70 VAL A O 1
ATOM 602 N N . LEU A 1 71 ? -15.108 -2.694 15.416 1.00 90.00 71 LEU A N 1
ATOM 603 C CA . LEU A 1 71 ? -15.806 -1.549 16.008 1.00 90.00 71 LEU A CA 1
ATOM 604 C C . LEU A 1 71 ? -17.089 -1.934 16.764 1.00 90.00 71 LEU A C 1
ATOM 606 O O . LEU A 1 71 ? -17.517 -1.183 17.638 1.00 90.00 71 LEU A O 1
ATOM 610 N N . GLN A 1 72 ? -17.682 -3.097 16.479 1.00 92.94 72 GLN A N 1
ATOM 611 C CA . GLN A 1 72 ? -18.845 -3.620 17.212 1.00 92.94 72 GLN A CA 1
ATOM 612 C C . GLN A 1 72 ? -18.479 -4.287 18.547 1.00 92.94 72 GLN A C 1
ATOM 614 O O . GLN A 1 72 ? -19.356 -4.579 19.364 1.00 92.94 72 GLN A O 1
ATOM 619 N N . ARG A 1 73 ? -17.192 -4.548 18.795 1.00 94.38 73 ARG A N 1
ATOM 620 C CA . ARG A 1 73 ? -16.720 -5.196 20.024 1.00 94.38 73 ARG A CA 1
ATOM 621 C C . ARG A 1 73 ? -16.612 -4.186 21.166 1.00 94.38 73 ARG A C 1
ATOM 623 O O . ARG A 1 73 ? -16.507 -2.979 20.965 1.00 94.38 73 ARG A O 1
ATOM 630 N N . SER A 1 74 ? -16.571 -4.685 22.400 1.00 95.88 74 SER A N 1
ATOM 631 C CA . SER A 1 74 ? -16.206 -3.855 23.550 1.00 95.88 74 SER A CA 1
ATOM 632 C C . SER A 1 74 ? -14.712 -3.532 23.502 1.00 95.88 74 SER A C 1
ATOM 634 O O . SER A 1 74 ? -13.877 -4.412 23.712 1.00 95.88 74 SER A O 1
ATOM 636 N N . LEU A 1 75 ? -14.391 -2.271 23.217 1.00 96.38 75 LEU A N 1
ATOM 637 C CA . LEU A 1 75 ? -13.027 -1.754 23.136 1.00 96.38 75 LEU A CA 1
ATOM 638 C C . LEU A 1 75 ? -12.668 -0.955 24.392 1.00 96.38 75 LEU A C 1
ATOM 640 O O . LEU A 1 75 ? -13.512 -0.275 24.981 1.00 96.38 75 LEU A O 1
ATOM 644 N N . THR A 1 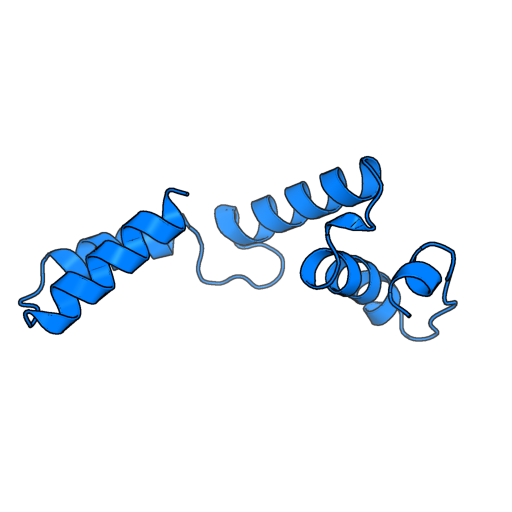76 ? -11.398 -0.996 24.789 1.00 97.62 76 THR A N 1
ATOM 645 C CA . THR A 1 76 ? -10.866 -0.088 25.813 1.00 97.62 76 THR A CA 1
ATOM 646 C C . THR A 1 76 ? -10.793 1.346 25.277 1.00 97.62 76 THR A C 1
ATOM 648 O O . THR A 1 76 ? -10.795 1.578 24.067 1.00 97.62 76 THR A O 1
ATOM 651 N N . GLY A 1 77 ? -10.677 2.338 26.168 1.00 96.06 77 GLY A N 1
ATOM 652 C CA . GLY A 1 77 ? -10.528 3.740 25.751 1.00 96.06 77 GLY A CA 1
ATOM 653 C C . GLY A 1 77 ? -9.318 3.979 24.835 1.00 96.06 77 GLY A C 1
ATOM 654 O O . GLY A 1 77 ? -9.411 4.744 23.877 1.00 96.06 77 GLY A O 1
ATOM 655 N N . GLU A 1 78 ? -8.210 3.276 25.082 1.00 96.94 78 GLU A N 1
ATOM 656 C CA . GLU A 1 78 ? -7.008 3.312 24.240 1.00 96.94 78 GLU A CA 1
ATOM 657 C C . GLU A 1 78 ? -7.262 2.707 22.853 1.00 96.94 78 GLU A C 1
ATOM 659 O O . GLU A 1 78 ? -6.917 3.312 21.839 1.00 96.94 78 GLU A O 1
ATOM 664 N N . GLN A 1 79 ? -7.939 1.558 22.791 1.00 96.62 79 GLN A N 1
ATOM 665 C CA . GLN A 1 79 ? -8.297 0.922 21.523 1.00 96.62 79 GLN A CA 1
ATOM 666 C C . GLN A 1 79 ? -9.224 1.812 20.695 1.00 96.62 79 GLN A C 1
ATOM 668 O O . GLN A 1 79 ? -9.008 1.962 19.499 1.00 96.62 79 GLN A O 1
ATOM 673 N N . VAL A 1 80 ? -10.203 2.476 21.317 1.00 95.69 80 VAL A N 1
ATOM 674 C CA . VAL A 1 80 ? -11.061 3.448 20.619 1.00 95.69 80 VAL A CA 1
ATOM 675 C C . VAL A 1 80 ? -10.238 4.598 20.030 1.00 95.69 80 VAL A C 1
ATOM 677 O O . VAL A 1 80 ? -10.498 5.026 18.905 1.00 95.69 80 VAL A O 1
ATOM 680 N N . ALA A 1 81 ? -9.241 5.107 20.761 1.00 95.69 81 ALA A N 1
ATOM 681 C CA . ALA A 1 81 ? -8.359 6.156 20.254 1.00 95.69 81 ALA A CA 1
ATOM 682 C C . ALA A 1 81 ? -7.513 5.672 19.064 1.00 95.69 81 ALA A C 1
ATOM 684 O O . ALA A 1 81 ? -7.385 6.399 18.078 1.00 95.69 81 ALA A O 1
ATOM 685 N N . LEU A 1 82 ? -6.996 4.442 19.123 1.00 96.00 82 LEU A N 1
ATOM 686 C CA . LEU A 1 82 ? -6.247 3.832 18.025 1.00 96.00 82 LEU A CA 1
ATOM 687 C C . LEU A 1 82 ? -7.127 3.602 16.789 1.00 96.00 82 LEU A C 1
ATOM 689 O O . LEU A 1 82 ? -6.729 3.956 15.682 1.00 96.00 82 LEU A O 1
ATOM 693 N N . MET A 1 83 ? -8.349 3.091 16.970 1.00 94.81 83 MET A N 1
ATOM 694 C CA . MET A 1 83 ? -9.287 2.876 15.864 1.00 94.81 83 MET A CA 1
ATOM 695 C C . MET A 1 83 ? -9.640 4.185 15.156 1.00 94.81 83 MET A C 1
ATOM 697 O O . MET A 1 83 ? -9.695 4.220 13.932 1.00 94.81 83 MET A O 1
ATOM 701 N N . LYS A 1 84 ? -9.803 5.289 15.898 1.00 92.75 84 LYS A N 1
ATOM 702 C CA . LYS A 1 84 ? -10.014 6.617 15.298 1.00 92.75 84 LYS A CA 1
ATOM 703 C C . LYS A 1 84 ? -8.842 7.050 14.415 1.00 92.75 84 LYS A C 1
ATOM 705 O O . LYS A 1 84 ? -9.078 7.578 13.331 1.00 92.75 84 LYS A O 1
ATOM 710 N N . GLN A 1 85 ? -7.605 6.825 14.862 1.00 94.94 85 GLN A N 1
ATOM 711 C CA . GLN A 1 85 ? -6.409 7.144 14.073 1.00 94.94 85 GLN A CA 1
ATOM 712 C C . GLN A 1 85 ? -6.329 6.28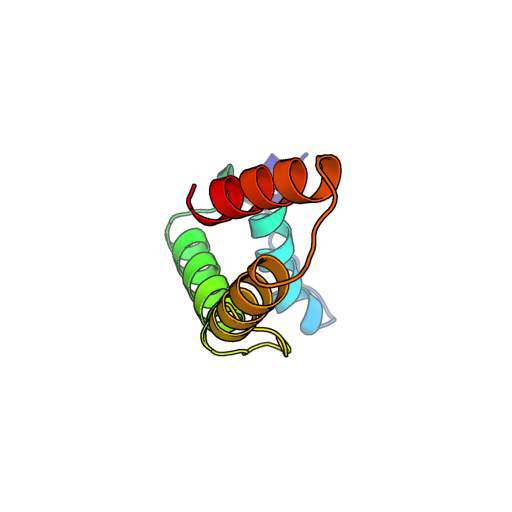0 12.811 1.00 94.94 85 GLN A C 1
ATOM 714 O O . GLN A 1 85 ? -6.056 6.802 11.733 1.00 94.94 85 GLN A O 1
ATOM 719 N N . LEU A 1 86 ? -6.630 4.983 12.926 1.00 93.62 86 LEU A N 1
ATOM 720 C CA . LEU A 1 86 ? -6.644 4.071 11.785 1.00 93.62 86 LEU A CA 1
ATO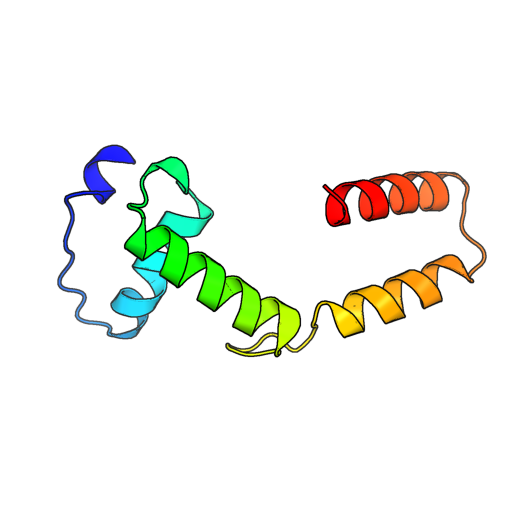M 721 C C . LEU A 1 86 ? -7.685 4.491 10.736 1.00 93.62 86 LEU A C 1
ATOM 723 O O . LEU A 1 86 ? -7.351 4.597 9.560 1.00 93.62 86 LEU A O 1
ATOM 727 N N . THR A 1 87 ? -8.919 4.797 11.147 1.00 90.00 87 THR A N 1
ATOM 728 C CA . THR A 1 87 ? -9.970 5.241 10.217 1.00 90.00 87 THR A CA 1
ATOM 729 C C . THR A 1 87 ? -9.609 6.560 9.527 1.00 90.00 87 THR A C 1
ATOM 731 O O . THR A 1 87 ? -9.895 6.728 8.340 1.00 90.00 87 THR A O 1
ATOM 734 N N . GLN A 1 88 ? -8.950 7.486 10.236 1.00 92.44 88 GLN A N 1
ATOM 735 C CA . GLN A 1 88 ? -8.452 8.730 9.637 1.00 92.44 88 GLN A CA 1
ATOM 736 C C . GLN A 1 88 ? -7.363 8.465 8.600 1.00 92.44 88 GLN A C 1
ATOM 738 O O . GLN A 1 88 ? -7.420 9.041 7.521 1.00 92.44 88 GLN A O 1
ATOM 743 N N . TRP A 1 89 ? -6.411 7.581 8.902 1.00 91.62 89 TRP A N 1
ATOM 744 C CA . TRP A 1 89 ? -5.317 7.246 7.992 1.00 91.62 89 TRP A CA 1
ATOM 745 C C . TRP A 1 89 ? -5.804 6.600 6.688 1.00 91.62 89 TRP A C 1
ATOM 747 O O . TRP A 1 89 ? -5.281 6.915 5.630 1.00 91.62 89 TRP A O 1
ATOM 757 N N . VAL A 1 90 ? -6.829 5.744 6.745 1.00 87.44 90 VAL A N 1
ATOM 758 C CA . VAL A 1 90 ? -7.394 5.090 5.547 1.00 87.44 90 VAL A CA 1
ATOM 759 C C . VAL A 1 90 ? -8.206 6.051 4.673 1.00 87.44 90 VAL A C 1
ATOM 761 O O . VAL A 1 90 ? -8.337 5.830 3.473 1.00 87.44 90 VAL A O 1
ATOM 764 N N . SER A 1 91 ? -8.776 7.099 5.271 1.00 81.75 91 SER A N 1
ATOM 765 C CA . SER A 1 91 ? -9.599 8.087 4.556 1.00 81.75 91 SER A CA 1
ATOM 766 C C . SER A 1 91 ? -8.796 9.275 4.012 1.00 81.75 91 SER A C 1
ATOM 768 O O . SER A 1 91 ? -9.378 10.127 3.339 1.00 81.75 91 SER A O 1
ATOM 770 N N . ALA A 1 92 ? -7.511 9.370 4.363 1.00 70.62 92 ALA A N 1
ATOM 771 C CA . ALA A 1 92 ? -6.593 10.428 3.948 1.00 70.62 92 ALA A CA 1
ATOM 772 C C . ALA A 1 92 ? -5.889 10.067 2.635 1.00 70.62 92 ALA A C 1
ATOM 774 O O . ALA A 1 92 ? -5.711 10.993 1.813 1.00 70.62 92 ALA A O 1
#

pLDDT: mean 93.15, std 4.77, range [70.62, 97.62]

Nearest PDB structures (foldseek):
  4rg8-assembly1_A  TM=9.010E-01  e=5.994E-04  Methylocaldum szegediense
  4hcc-assembly1_A  TM=8.490E-01  e=3.788E-02  Escherichia coli DH5[alpha]
  2qxf-assembly1_A  TM=8.357E-01  e=1.250E-01  Escherichia coli K-12
  3hl8-assembly1_A  TM=8.518E-01  e=1.607E-01  Escherichia coli K-12

Mean predicted aligned error: 4.09 Å

Secondary structure (DSSP, 8-state):
-GGGGTS-----SSHHHHHHHHHHHHHH-GGG--HHHHHHHHHHHHHHHHS-TTT--S-HHHHHHHHHHHHTS---HHHHHHHHHHHHHHH-

Solvent-accessible surface area (backbone atoms only — not comparable to full-atom values): 5542 Å² total; per-residue (Å²): 110,77,77,59,58,68,82,54,82,78,87,58,88,52,67,67,50,68,64,45,49,62,56,50,44,53,74,76,42,58,87,68,49,55,72,67,55,46,50,53,49,50,52,52,49,46,40,24,39,66,70,31,38,95,85,25,94,67,22,54,66,54,50,52,54,50,52,55,57,58,70,75,47,95,68,53,76,66,52,51,54,51,52,53,52,52,58,49,62,76,74,105

Foldseek 3Di:
DLLVLLPDDDPDPDVVCVVVVLVVCCVPPVVSDDPVSNVVNVVVCCCCADVVPPPNPAHPVNVVVVLVVVVPDDDDPVVVVVSVVVVVVVVD